Protein AF-A0A380H0Q3-F1 (afdb_monomer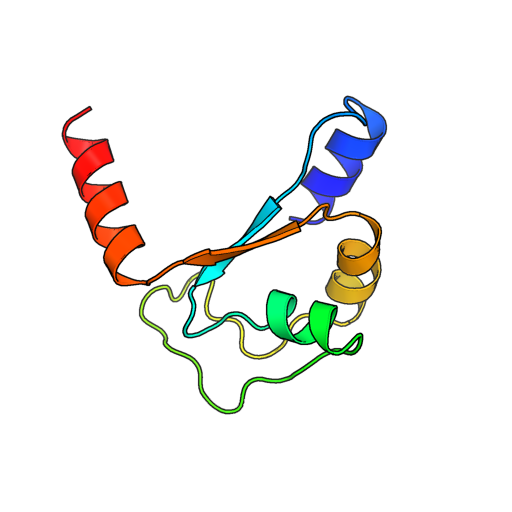)

Nearest PDB structures (foldseek):
  8y1j-assembly1_A-2  TM=9.567E-01  e=8.611E-08  Pseudomonas aeruginosa PAO1
  8y1j-assembly1_B-2  TM=9.557E-01  e=1.130E-07  Pseudomonas aeruginosa PAO1
  3iau-assembly2_B  TM=9.745E-01  e=1.391E-06  Solanum lycopersicum
  8zkv-assembly1_D  TM=9.616E-01  e=4.408E-06  Escherichia coli K-12
  2gn1-assembly1_A  TM=9.371E-01  e=1.305E-05  Salmonella enterica subsp. enterica serovar Typhimurium

Radius of gyration: 14.18 Å; Cα contacts (8 Å, |Δi|>4): 118; chains: 1; bounding box: 37×29×32 Å

Secondary structure (DSSP, 8-state):
-HHHHHHHHHH-TT---EEEEEGGGBHHHHHHHTTS--B-S----TTTTT-BSB--HHHHHHHHHH--EEEEE-HHHHHHHHHHHH--

Foldseek 3Di:
DLVVLVVCCVPPVVDAAEAEAAPQAPQLQVCLVVVHWAFAPGGDCLVVVRRDRTDDPVCSVRCSVRHRYYDYDHSVVVVVVVVVVVVD

pLDDT: mean 91.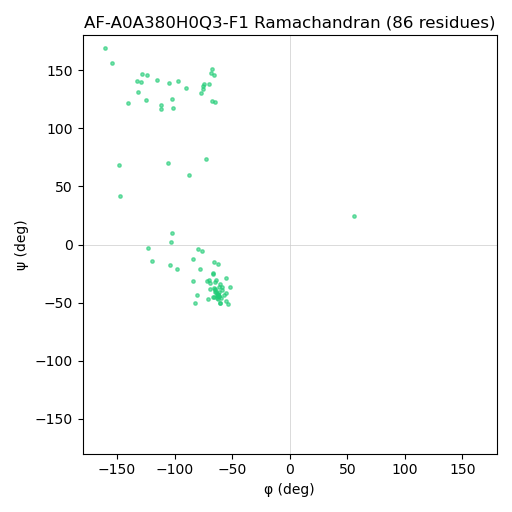1, std 5.78, range [59.81, 97.44]

Solvent-accessible surface area (backbone atoms only — not comparable to full-atom values): 5231 Å² total; per-residue (Å²): 112,70,68,58,50,54,49,37,58,71,79,40,64,84,64,82,41,69,47,77,33,42,62,50,21,37,20,58,57,53,11,54,76,68,74,42,88,36,71,50,94,69,63,45,62,88,56,59,96,64,42,41,42,54,59,52,72,70,59,49,68,52,42,70,78,65,46,74,45,70,45,73,38,59,68,69,55,55,56,53,51,55,54,53,62,75,75,107

Sequence (88 aa):
MLNLITYFKEFSPKTKIIGVEPTGASSMYQSVINKQVVTLDNIDKFVDGTSVARVGDITFNIAKDKVDDYIQVDEGAVCSTILDMYVL

Organism: NCBI:txid33028

Structure (mmCIF, N/CA/C/O backbone):
data_AF-A0A380H0Q3-F1
#
_entry.id   AF-A0A380H0Q3-F1
#
loop_
_atom_site.group_PDB
_atom_site.id
_atom_site.type_symbol
_atom_site.label_atom_id
_atom_site.label_alt_id
_atom_site.label_comp_id
_atom_site.label_asym_id
_atom_site.label_entity_id
_atom_site.label_seq_id
_atom_site.pdbx_PDB_ins_code
_atom_site.Cartn_x
_atom_site.Cartn_y
_atom_site.Cartn_z
_atom_site.occupancy
_atom_site.B_iso_or_equiv
_atom_site.auth_seq_id
_atom_site.auth_comp_id
_atom_site.auth_asym_id
_atom_site.auth_atom_id
_atom_site.pdbx_PDB_model_num
ATOM 1 N N . MET A 1 1 ? 4.843 0.088 9.625 1.00 77.12 1 MET A N 1
ATOM 2 C CA . MET A 1 1 ? 3.675 0.965 9.365 1.00 77.12 1 MET A CA 1
ATOM 3 C C . MET A 1 1 ? 2.681 1.022 10.533 1.00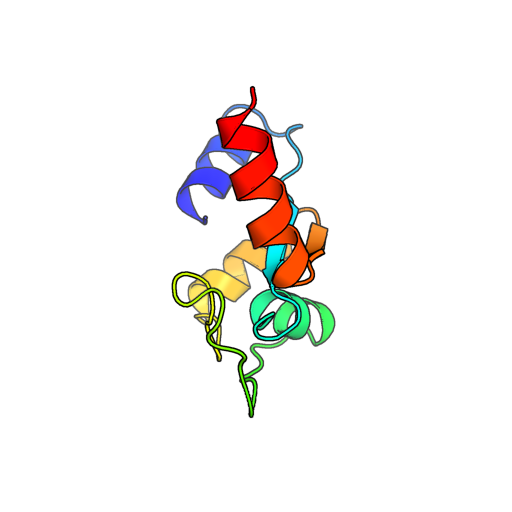 77.12 1 MET A C 1
ATOM 5 O O . MET A 1 1 ? 2.492 2.094 11.084 1.00 77.12 1 MET A O 1
ATOM 9 N N . LEU A 1 2 ? 2.074 -0.092 10.968 1.00 84.75 2 LEU A N 1
ATOM 10 C CA . LEU A 1 2 ? 0.992 -0.086 11.978 1.00 84.75 2 LEU A CA 1
ATOM 11 C C . LEU A 1 2 ? 1.327 0.569 13.331 1.00 84.75 2 LEU A C 1
ATOM 13 O O . LEU A 1 2 ? 0.522 1.330 13.867 1.00 84.75 2 LEU A O 1
ATOM 17 N N . ASN A 1 3 ? 2.509 0.292 13.885 1.00 87.50 3 ASN A N 1
ATOM 18 C CA . ASN A 1 3 ? 2.906 0.875 15.172 1.00 87.50 3 ASN A CA 1
ATOM 19 C C . ASN A 1 3 ? 3.078 2.398 15.076 1.00 87.50 3 ASN A C 1
ATOM 21 O O . ASN A 1 3 ? 2.658 3.114 15.978 1.00 87.50 3 ASN A O 1
ATOM 25 N N . LEU A 1 4 ? 3.607 2.897 13.951 1.00 90.44 4 LEU A N 1
ATOM 26 C CA . LEU A 1 4 ? 3.706 4.335 13.680 1.00 90.44 4 LEU A CA 1
ATOM 27 C C . LEU A 1 4 ? 2.320 4.970 13.598 1.00 90.44 4 LEU A C 1
ATOM 29 O O . LEU A 1 4 ? 2.093 6.006 14.209 1.00 90.44 4 LEU A O 1
ATOM 33 N N . ILE A 1 5 ? 1.380 4.318 12.908 1.00 90.25 5 ILE A N 1
ATOM 34 C CA . ILE A 1 5 ? -0.009 4.782 12.844 1.00 90.25 5 ILE A CA 1
ATOM 35 C C . ILE A 1 5 ? -0.596 4.939 14.242 1.00 90.25 5 ILE A C 1
ATOM 37 O O . ILE A 1 5 ? -1.173 5.974 14.560 1.00 90.25 5 ILE A O 1
ATOM 41 N N . THR A 1 6 ? -0.432 3.921 15.081 1.00 89.75 6 THR A N 1
ATOM 42 C CA . THR A 1 6 ? -0.974 3.939 16.442 1.00 89.75 6 THR A CA 1
ATOM 43 C C . THR A 1 6 ? -0.356 5.070 17.261 1.00 89.75 6 THR A C 1
ATOM 45 O O . THR A 1 6 ? -1.090 5.861 17.843 1.00 89.75 6 THR A O 1
ATOM 48 N N . TYR A 1 7 ? 0.969 5.213 17.208 1.00 94.31 7 TYR A N 1
ATOM 49 C CA . TYR A 1 7 ? 1.689 6.270 17.911 1.00 94.31 7 TYR A CA 1
ATOM 50 C C . TYR A 1 7 ? 1.261 7.674 17.464 1.00 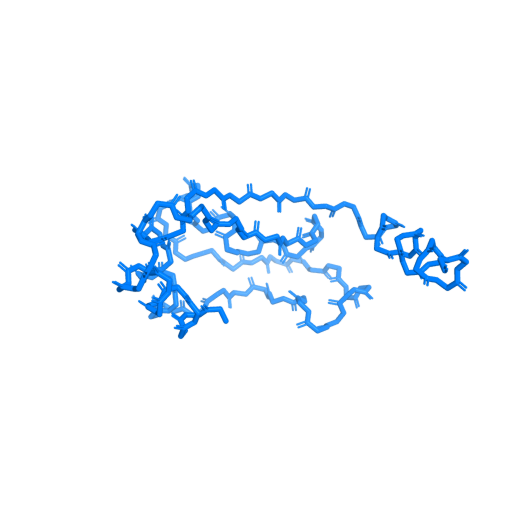94.31 7 TYR A C 1
ATOM 52 O O . TYR A 1 7 ? 0.907 8.511 18.288 1.00 94.31 7 TYR A O 1
ATOM 60 N N . PHE A 1 8 ? 1.235 7.949 16.157 1.00 94.38 8 PHE A N 1
ATOM 61 C CA . PHE A 1 8 ? 0.847 9.270 15.664 1.00 94.38 8 PHE A CA 1
ATOM 62 C C . PHE A 1 8 ? -0.613 9.589 15.970 1.00 94.38 8 PHE A C 1
ATOM 64 O O . PHE A 1 8 ? -0.906 10.716 16.351 1.00 94.38 8 PHE A O 1
ATOM 71 N N . LYS A 1 9 ? -1.532 8.623 15.876 1.00 90.00 9 LYS A N 1
ATOM 72 C CA . LYS A 1 9 ? -2.935 8.878 16.232 1.00 90.00 9 LYS A CA 1
ATOM 73 C C . LYS A 1 9 ? -3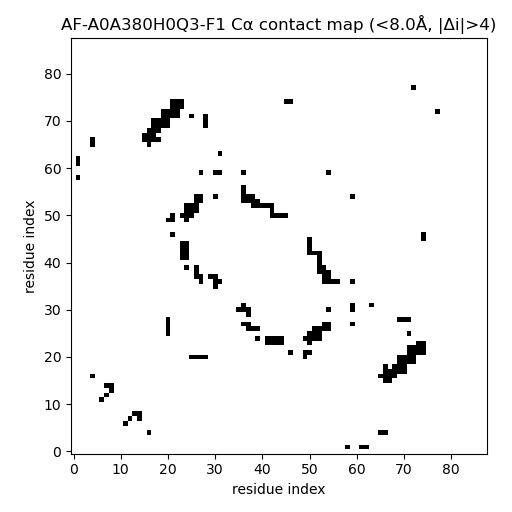.121 9.155 17.732 1.00 90.00 9 LYS A C 1
ATOM 75 O O . LYS A 1 9 ? -4.063 9.859 18.080 1.00 90.00 9 LYS A O 1
ATOM 80 N N . GLU A 1 10 ? -2.230 8.669 18.595 1.00 94.06 10 GLU A N 1
ATOM 81 C CA . GLU A 1 10 ? -2.246 8.956 20.036 1.00 94.06 10 GLU A CA 1
ATOM 82 C C . GLU A 1 10 ? -1.595 10.306 20.376 1.00 94.06 10 GLU A C 1
ATOM 84 O O . GLU A 1 10 ? -2.201 11.137 21.048 1.00 94.06 10 GLU A O 1
ATOM 89 N N . PHE A 1 11 ? -0.384 10.558 19.875 1.00 96.19 11 PHE A N 1
ATOM 90 C CA . PHE A 1 11 ? 0.431 11.703 20.302 1.00 96.19 11 PHE A CA 1
ATOM 91 C C . PHE A 1 11 ? 0.352 12.922 19.373 1.00 96.19 11 PHE A C 1
ATOM 93 O O . PHE A 1 11 ? 0.649 14.038 19.793 1.00 96.19 11 PHE A O 1
ATOM 100 N N . SER A 1 12 ? -0.052 12.747 18.114 1.00 96.25 12 SER A N 1
ATOM 101 C CA . SER A 1 12 ? -0.209 13.835 17.141 1.00 96.25 12 SER A CA 1
ATOM 102 C C . SER A 1 12 ? -1.344 13.528 16.151 1.00 96.25 12 SER A C 1
ATOM 104 O O . SER A 1 12 ? -1.105 13.307 14.960 1.00 96.25 12 SER A O 1
ATOM 106 N N . PRO A 1 13 ? -2.611 13.522 16.610 1.00 93.56 13 PRO A N 1
ATOM 107 C CA . PRO A 1 13 ? -3.756 13.036 15.831 1.00 93.56 13 PRO A CA 1
ATOM 108 C C . PRO A 1 13 ? -4.033 13.829 14.546 1.00 93.56 13 PRO A C 1
ATOM 110 O O . PRO A 1 13 ? -4.754 13.356 13.672 1.00 93.56 13 PRO A O 1
ATOM 113 N N . LYS A 1 14 ? -3.467 15.036 14.423 1.00 95.50 14 LYS A N 1
ATOM 114 C CA . LYS A 1 14 ? -3.573 15.886 13.228 1.00 95.50 14 LYS A CA 1
ATOM 115 C C . LYS A 1 14 ? -2.547 15.538 12.143 1.00 95.50 14 LYS A C 1
ATOM 117 O O . LYS A 1 14 ? -2.668 16.044 11.030 1.00 95.50 14 LYS A O 1
ATOM 122 N N . THR A 1 15 ? -1.538 14.721 12.451 1.00 95.44 15 THR A N 1
ATOM 123 C 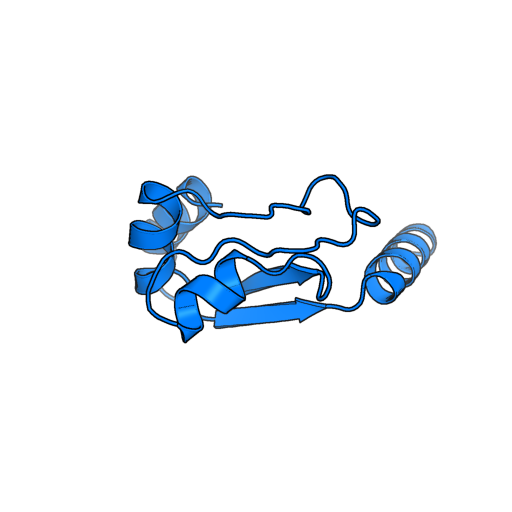CA . THR A 1 15 ? -0.556 14.270 11.463 1.00 95.44 15 THR A CA 1
ATOM 124 C C . THR A 1 15 ? -1.240 13.354 10.457 1.00 95.44 15 THR A C 1
ATOM 126 O O . THR A 1 15 ? -1.828 12.338 10.832 1.00 95.44 15 THR A O 1
ATOM 129 N N . LYS A 1 16 ? -1.142 13.716 9.175 1.00 94.94 16 LYS A N 1
ATOM 130 C CA . LYS A 1 16 ? -1.601 12.869 8.076 1.00 94.94 16 LYS A CA 1
ATOM 131 C C . LYS A 1 16 ? -0.614 11.735 7.846 1.00 94.94 16 LYS A C 1
ATOM 133 O O . LYS A 1 16 ? 0.594 11.961 7.812 1.00 94.94 16 LYS A O 1
ATOM 138 N N . ILE A 1 17 ? -1.140 10.538 7.651 1.00 94.88 17 ILE A N 1
ATOM 139 C CA . ILE A 1 17 ? -0.379 9.343 7.323 1.00 94.88 17 ILE A CA 1
ATOM 140 C C . ILE A 1 17 ? -0.727 8.953 5.897 1.00 94.88 17 ILE A C 1
ATOM 142 O O . ILE A 1 17 ? -1.871 8.612 5.614 1.00 94.88 17 ILE A O 1
ATOM 146 N N . ILE A 1 18 ? 0.274 8.991 5.023 1.00 95.31 18 ILE A N 1
ATOM 147 C CA . ILE A 1 18 ? 0.133 8.643 3.613 1.00 95.31 18 ILE A CA 1
ATOM 148 C C . ILE A 1 18 ? 0.909 7.349 3.369 1.00 95.31 18 ILE A C 1
ATOM 150 O O . ILE A 1 18 ? 2.112 7.288 3.632 1.00 95.31 18 ILE A O 1
ATOM 154 N N . GLY A 1 19 ? 0.218 6.303 2.921 1.00 93.44 19 GLY A N 1
ATOM 155 C CA . GLY A 1 19 ? 0.855 5.080 2.445 1.00 93.44 19 GLY A CA 1
ATOM 156 C C . GLY A 1 19 ? 1.464 5.309 1.065 1.00 93.44 19 GLY A C 1
ATOM 157 O O . GLY A 1 19 ? 0.849 5.948 0.219 1.00 93.44 19 GLY A O 1
ATOM 158 N N . VAL A 1 20 ? 2.667 4.795 0.830 1.00 93.12 20 VAL A N 1
ATOM 159 C CA . VAL A 1 20 ? 3.342 4.899 -0.468 1.00 93.12 20 VAL A CA 1
ATOM 160 C C . VAL A 1 20 ? 3.696 3.496 -0.922 1.00 93.12 20 VAL A C 1
ATOM 162 O O . VAL A 1 20 ? 4.363 2.771 -0.184 1.00 93.12 20 VAL A O 1
ATOM 165 N N . GLU A 1 21 ? 3.242 3.113 -2.110 1.00 93.06 21 GLU A N 1
ATOM 166 C CA . GLU A 1 21 ? 3.576 1.827 -2.720 1.00 93.06 21 GLU A CA 1
ATOM 167 C C . GLU A 1 21 ? 4.090 2.025 -4.153 1.00 93.06 21 GLU A C 1
ATOM 169 O O . GLU A 1 21 ? 3.649 2.947 -4.842 1.00 93.06 21 GLU A O 1
ATOM 174 N N . PRO A 1 22 ? 5.019 1.181 -4.626 1.00 92.81 22 PRO A N 1
ATOM 175 C CA . PRO A 1 22 ? 5.414 1.178 -6.028 1.00 92.81 22 PRO A CA 1
ATOM 176 C C . PRO A 1 22 ? 4.238 0.740 -6.911 1.00 92.81 22 PRO A C 1
ATOM 178 O O . PRO A 1 22 ? 3.422 -0.100 -6.517 1.00 92.81 22 PRO A O 1
ATOM 181 N N . THR A 1 23 ? 4.141 1.309 -8.108 1.00 92.56 23 THR A N 1
ATOM 182 C CA . THR A 1 23 ? 3.005 1.092 -9.018 1.00 92.56 23 THR A CA 1
ATOM 183 C C . THR A 1 23 ? 2.879 -0.378 -9.423 1.00 92.56 23 THR A C 1
ATOM 185 O O . THR A 1 23 ? 1.768 -0.907 -9.484 1.00 92.56 23 THR A O 1
ATOM 188 N N . GLY A 1 24 ? 4.003 -1.069 -9.613 1.00 91.06 24 GLY A N 1
ATOM 189 C CA . GLY A 1 24 ? 4.079 -2.489 -9.934 1.00 91.06 24 GLY A CA 1
ATOM 190 C C . GLY A 1 24 ? 3.821 -3.441 -8.762 1.00 91.06 24 GLY A C 1
ATOM 191 O O . GLY A 1 24 ? 3.748 -4.645 -8.993 1.00 91.06 24 GLY A O 1
ATOM 192 N N . ALA A 1 25 ? 3.662 -2.966 -7.519 1.00 93.50 25 ALA A N 1
ATOM 193 C CA . ALA A 1 25 ? 3.379 -3.832 -6.364 1.00 93.50 25 ALA A CA 1
ATOM 194 C C . ALA A 1 25 ? 2.494 -3.175 -5.282 1.00 93.50 25 ALA A C 1
ATOM 196 O O . ALA A 1 25 ? 2.715 -3.340 -4.083 1.00 93.50 25 ALA A O 1
ATOM 197 N N . SER A 1 26 ? 1.455 -2.449 -5.697 1.00 94.56 26 SER A N 1
ATOM 198 C CA . SER A 1 26 ? 0.586 -1.664 -4.809 1.00 94.56 26 SER A CA 1
ATOM 199 C C . SER A 1 26 ? -0.596 -2.453 -4.212 1.00 94.56 26 SER A C 1
ATOM 201 O O . SER A 1 26 ? -1.767 -2.150 -4.479 1.00 94.56 26 SER A O 1
ATOM 203 N N . SER A 1 27 ? -0.329 -3.525 -3.462 1.00 95.50 27 SER A N 1
ATOM 204 C CA . SER A 1 27 ? -1.399 -4.410 -2.968 1.00 95.50 27 SER A CA 1
ATOM 205 C C . SER A 1 27 ? -2.285 -3.769 -1.892 1.00 95.50 27 SER A C 1
ATOM 207 O O . SER A 1 27 ? -3.482 -4.076 -1.846 1.00 95.50 27 SER A O 1
ATOM 209 N N . MET A 1 28 ? -1.770 -2.858 -1.055 1.00 95.44 28 MET A N 1
ATOM 210 C CA . MET A 1 28 ? -2.590 -2.152 -0.063 1.00 95.44 28 MET A CA 1
ATOM 211 C C . MET A 1 28 ? -3.530 -1.158 -0.735 1.00 95.44 28 MET A C 1
ATOM 213 O O . MET A 1 28 ? -4.724 -1.169 -0.437 1.00 95.44 28 MET A O 1
ATOM 217 N N . TYR A 1 29 ? -3.017 -0.348 -1.663 1.00 95.62 29 TYR A N 1
ATOM 218 C CA . TYR A 1 29 ? -3.807 0.605 -2.442 1.00 95.62 29 TYR A CA 1
ATOM 219 C C . TYR A 1 29 ? -4.989 -0.094 -3.123 1.00 95.62 29 TYR A C 1
ATOM 221 O O . TYR A 1 29 ? -6.147 0.288 -2.932 1.00 95.62 29 TYR A O 1
ATOM 229 N N . GLN A 1 30 ? -4.709 -1.193 -3.835 1.00 95.88 30 GLN A N 1
ATOM 230 C CA . GLN A 1 30 ? -5.744 -1.983 -4.500 1.00 95.88 30 GLN A CA 1
ATOM 231 C C . GLN A 1 30 ? -6.741 -2.566 -3.496 1.00 95.88 30 GLN A C 1
ATOM 233 O O . GLN A 1 30 ? -7.948 -2.527 -3.733 1.00 95.88 30 GLN A O 1
ATOM 238 N N . SER A 1 31 ? -6.271 -3.058 -2.348 1.00 96.81 31 SER A N 1
ATOM 239 C CA . SER A 1 31 ? -7.157 -3.614 -1.322 1.00 96.81 31 SER A CA 1
ATOM 240 C C . SER A 1 31 ? -8.101 -2.564 -0.723 1.00 96.81 31 SER A C 1
ATOM 242 O O . SER A 1 31 ? -9.285 -2.826 -0.508 1.00 96.81 31 SER A O 1
ATOM 244 N N . VAL A 1 32 ? -7.601 -1.352 -0.471 1.00 94.81 32 VAL A N 1
ATOM 245 C CA . VAL A 1 32 ? -8.383 -0.244 0.101 1.00 94.81 32 VAL A CA 1
ATOM 246 C C . VAL A 1 32 ? -9.460 0.228 -0.871 1.00 94.81 32 VAL A C 1
ATOM 248 O O . VAL A 1 32 ? -10.621 0.344 -0.473 1.00 94.81 32 VAL A O 1
ATOM 251 N N . ILE A 1 33 ? -9.122 0.406 -2.150 1.00 94.00 33 ILE A N 1
ATOM 252 C CA . ILE A 1 33 ? -10.092 0.801 -3.184 1.00 94.00 33 ILE A CA 1
ATOM 253 C C . ILE A 1 33 ? -11.178 -0.258 -3.365 1.00 94.00 33 ILE A C 1
ATOM 255 O O . ILE A 1 33 ? -12.362 0.072 -3.437 1.00 94.00 33 ILE A O 1
ATOM 259 N N . ASN A 1 34 ? -10.791 -1.534 -3.382 1.00 95.19 34 ASN A N 1
ATOM 260 C CA . ASN A 1 34 ? -11.728 -2.644 -3.533 1.00 95.19 34 ASN A CA 1
ATOM 261 C C . ASN A 1 34 ? -12.465 -3.000 -2.229 1.00 95.19 34 ASN A C 1
ATOM 263 O O . ASN A 1 34 ? -13.342 -3.863 -2.243 1.00 95.19 34 ASN A O 1
ATOM 267 N N . LYS A 1 35 ? -12.139 -2.342 -1.106 1.00 95.00 35 LYS A N 1
ATOM 268 C CA . LYS A 1 35 ? -12.696 -2.594 0.236 1.00 95.00 35 LYS A CA 1
ATOM 269 C C . LYS A 1 35 ? -12.546 -4.044 0.715 1.00 95.00 35 LYS A C 1
ATOM 271 O O . LYS A 1 35 ? -13.296 -4.493 1.581 1.00 95.00 35 LYS A O 1
ATOM 276 N N . GLN A 1 36 ? -11.567 -4.767 0.185 1.00 96.25 36 GLN A N 1
ATOM 277 C CA . GLN A 1 36 ? -11.262 -6.153 0.529 1.00 96.25 36 GLN A CA 1
ATOM 278 C C . GLN A 1 36 ? -9.795 -6.440 0.237 1.00 96.25 36 GLN A C 1
ATOM 280 O O . GLN A 1 36 ? -9.203 -5.787 -0.614 1.00 96.25 36 GLN A O 1
ATOM 285 N N . VAL A 1 37 ? -9.211 -7.438 0.899 1.00 97.44 37 VAL A N 1
ATOM 286 C CA . VAL A 1 37 ? -7.830 -7.834 0.602 1.00 97.44 37 VAL A CA 1
ATOM 287 C C . VAL A 1 37 ? -7.744 -8.393 -0.816 1.00 97.44 37 VAL A C 1
ATOM 289 O O . VAL A 1 37 ? -8.414 -9.370 -1.148 1.00 97.44 37 VAL A O 1
ATOM 292 N N . VAL A 1 38 ? -6.890 -7.776 -1.626 1.00 96.00 38 VAL A N 1
ATOM 293 C CA . VAL A 1 38 ? -6.585 -8.172 -3.001 1.00 96.00 38 VAL A CA 1
ATOM 294 C C . VAL A 1 38 ? -5.211 -8.838 -3.034 1.00 96.00 38 VAL A C 1
ATOM 296 O O . VAL A 1 38 ? -4.268 -8.388 -2.379 1.00 96.00 38 VAL A O 1
ATOM 299 N N . THR A 1 39 ? -5.107 -9.910 -3.814 1.00 96.81 39 THR A N 1
ATOM 300 C CA . THR A 1 39 ? -3.830 -10.511 -4.204 1.00 96.81 39 THR A CA 1
ATOM 301 C C . THR A 1 39 ? -3.532 -10.083 -5.633 1.00 96.81 39 THR A C 1
ATOM 303 O O . THR A 1 39 ? -4.367 -10.280 -6.511 1.00 96.81 39 THR A O 1
ATOM 306 N N . LEU A 1 40 ? -2.367 -9.489 -5.863 1.00 94.62 40 LEU A N 1
ATOM 307 C CA . LEU A 1 40 ? -1.887 -9.140 -7.196 1.00 94.62 40 LEU A CA 1
ATOM 308 C C . LEU A 1 40 ? -1.370 -10.398 -7.903 1.00 94.62 40 LEU A C 1
ATOM 310 O O . LEU A 1 40 ? -0.552 -11.126 -7.339 1.00 94.62 40 LEU A O 1
ATOM 314 N N . ASP A 1 41 ? -1.814 -10.627 -9.139 1.00 92.19 41 ASP A N 1
ATOM 315 C CA . ASP A 1 41 ? -1.372 -11.776 -9.945 1.00 92.19 41 ASP A CA 1
ATOM 316 C C . ASP A 1 41 ? 0.091 -11.645 -10.387 1.00 92.19 41 ASP A C 1
ATOM 318 O O . ASP A 1 41 ? 0.813 -12.634 -10.492 1.00 92.19 41 ASP A O 1
ATOM 322 N N . ASN A 1 42 ? 0.531 -10.410 -10.630 1.00 90.19 42 ASN A N 1
ATOM 323 C CA . ASN A 1 42 ? 1.894 -10.075 -11.015 1.00 90.19 42 ASN A CA 1
ATOM 324 C C . ASN A 1 42 ? 2.384 -8.909 -10.159 1.00 90.19 42 ASN A C 1
ATOM 326 O O . ASN A 1 42 ? 1.624 -7.978 -9.893 1.00 90.19 42 ASN A O 1
ATOM 330 N N . ILE A 1 43 ? 3.652 -8.969 -9.754 1.00 91.25 43 ILE A N 1
ATOM 331 C CA . ILE A 1 43 ? 4.331 -7.881 -9.051 1.00 91.25 43 ILE A CA 1
ATOM 332 C C . ILE A 1 43 ? 5.661 -7.570 -9.726 1.00 91.25 43 ILE A C 1
ATOM 334 O O . ILE A 1 43 ? 6.396 -8.490 -10.101 1.00 91.25 43 ILE A O 1
ATOM 338 N N . ASP A 1 44 ? 5.986 -6.287 -9.831 1.00 86.88 44 ASP A N 1
ATOM 339 C CA . ASP A 1 44 ? 7.352 -5.856 -10.097 1.00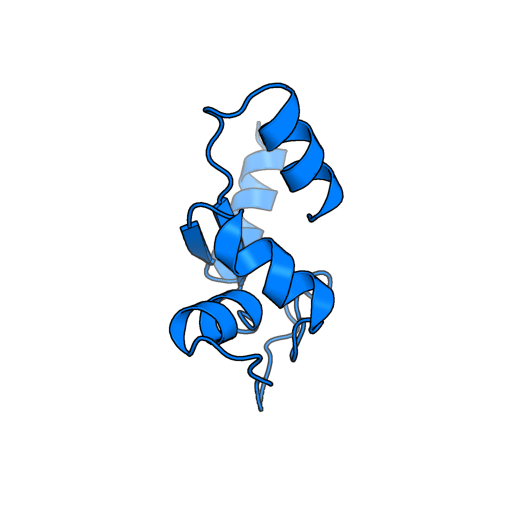 86.88 44 ASP A CA 1
ATOM 340 C C . ASP A 1 44 ? 8.185 -6.014 -8.815 1.00 86.88 44 ASP A C 1
ATOM 342 O O . ASP A 1 44 ? 7.748 -5.671 -7.712 1.00 86.88 44 ASP A O 1
ATOM 346 N N . LYS A 1 45 ? 9.379 -6.589 -8.952 1.00 84.25 45 LYS A N 1
ATOM 347 C CA . LYS A 1 45 ? 10.320 -6.858 -7.856 1.00 84.25 45 LYS A CA 1
ATOM 348 C C . LYS A 1 45 ? 11.467 -5.854 -7.801 1.00 84.25 45 LYS A C 1
ATOM 350 O O . LYS A 1 45 ? 12.419 -6.080 -7.062 1.00 84.25 45 LYS A O 1
ATOM 355 N N . PHE A 1 46 ? 11.396 -4.776 -8.580 1.00 84.12 46 PHE A N 1
ATOM 356 C CA . PHE A 1 46 ? 12.416 -3.735 -8.605 1.00 84.12 46 PHE A CA 1
ATOM 357 C C . PHE A 1 46 ? 12.683 -3.133 -7.217 1.00 84.12 46 PHE A C 1
ATOM 359 O O . PHE A 1 46 ? 13.837 -2.956 -6.838 1.00 84.12 46 PHE A O 1
ATOM 366 N N . VAL A 1 47 ? 11.624 -2.884 -6.436 1.00 80.69 47 VAL A N 1
ATOM 367 C CA . VAL A 1 47 ? 11.708 -2.446 -5.032 1.00 80.69 47 VAL A CA 1
ATOM 368 C C . VAL A 1 47 ? 11.337 -3.611 -4.111 1.00 80.69 47 VAL A C 1
ATOM 370 O O . VAL A 1 47 ? 10.282 -3.631 -3.479 1.00 80.69 47 VAL A O 1
ATOM 373 N N . ASP A 1 48 ? 12.210 -4.614 -4.054 1.00 77.69 48 ASP A N 1
ATOM 374 C CA . ASP A 1 48 ? 11.959 -5.904 -3.396 1.00 77.69 48 ASP A CA 1
ATOM 375 C C . ASP A 1 48 ? 11.452 -5.805 -1.943 1.00 77.69 48 ASP A C 1
ATOM 377 O O . ASP A 1 48 ? 10.570 -6.565 -1.540 1.00 77.69 48 ASP A O 1
ATOM 381 N N . GLY A 1 49 ? 11.946 -4.834 -1.173 1.00 76.88 49 GLY A N 1
ATOM 382 C CA . GLY A 1 49 ? 11.555 -4.593 0.215 1.00 76.88 49 GLY A CA 1
ATOM 383 C C . GLY A 1 49 ? 10.101 -4.147 0.403 1.00 76.88 49 GLY A C 1
ATOM 384 O O . GLY A 1 49 ? 9.592 -4.204 1.524 1.00 76.88 49 GLY A O 1
ATOM 385 N N . THR A 1 50 ? 9.422 -3.717 -0.664 1.00 78.00 50 THR A N 1
ATOM 386 C CA . THR A 1 50 ? 8.010 -3.296 -0.648 1.00 78.00 50 THR A CA 1
ATOM 387 C C . THR A 1 50 ? 7.131 -4.072 -1.630 1.00 78.00 50 THR A C 1
ATOM 389 O O . THR A 1 50 ? 5.912 -3.903 -1.605 1.00 78.00 50 THR A O 1
ATOM 392 N N . SER A 1 51 ? 7.704 -4.978 -2.430 1.00 83.62 51 SER A N 1
ATOM 393 C CA . SER A 1 51 ? 6.988 -5.807 -3.404 1.00 83.62 51 SER A CA 1
ATOM 394 C C . SER A 1 51 ? 6.155 -6.917 -2.749 1.00 83.62 51 SER A C 1
ATOM 396 O O . SER A 1 51 ? 6.491 -8.103 -2.790 1.00 83.62 51 SER A O 1
ATOM 398 N N . VAL A 1 52 ? 5.033 -6.539 -2.136 1.00 87.88 52 VAL A N 1
ATOM 399 C CA . VAL A 1 52 ? 4.101 -7.453 -1.467 1.00 87.88 52 VAL A CA 1
ATOM 400 C C . VAL A 1 52 ? 2.895 -7.706 -2.370 1.00 87.88 52 VAL A C 1
ATOM 402 O O . VAL A 1 52 ? 2.132 -6.791 -2.660 1.00 87.88 52 VAL A O 1
ATOM 405 N N . ALA A 1 53 ? 2.681 -8.960 -2.781 1.00 92.69 53 ALA A N 1
ATOM 406 C CA . ALA A 1 53 ? 1.548 -9.329 -3.641 1.00 92.69 53 ALA A CA 1
ATOM 407 C C . ALA A 1 53 ? 0.191 -9.298 -2.920 1.00 92.69 53 ALA A C 1
ATOM 409 O O . ALA A 1 53 ? -0.828 -9.017 -3.542 1.00 92.69 53 ALA A O 1
ATOM 410 N N . ARG A 1 54 ? 0.159 -9.593 -1.617 1.00 95.31 54 ARG A N 1
ATOM 411 C CA . ARG A 1 54 ? -1.064 -9.608 -0.805 1.00 95.31 54 ARG A CA 1
ATOM 412 C C . ARG A 1 54 ? -0.778 -9.029 0.570 1.00 95.31 54 ARG A C 1
ATOM 414 O O . ARG A 1 54 ? 0.049 -9.566 1.306 1.00 95.31 54 ARG A O 1
ATOM 421 N N . VAL A 1 55 ? -1.499 -7.980 0.945 1.00 95.06 55 VAL A N 1
ATOM 422 C CA . VAL A 1 55 ? -1.427 -7.433 2.305 1.00 95.06 55 VAL A CA 1
ATOM 423 C C . VAL A 1 55 ? -2.011 -8.402 3.332 1.00 95.06 55 VAL A C 1
ATOM 425 O O . VAL A 1 55 ? -2.915 -9.185 3.042 1.00 95.06 55 VAL A O 1
ATOM 428 N N . GLY A 1 56 ? -1.515 -8.345 4.567 1.00 95.00 56 GLY A N 1
ATOM 429 C CA . GLY A 1 56 ? -2.094 -9.120 5.662 1.00 95.00 56 GLY A CA 1
ATOM 430 C C . GLY A 1 56 ? -3.495 -8.625 6.038 1.00 95.00 56 GLY A C 1
ATOM 431 O O . GLY A 1 56 ? -3.772 -7.423 6.010 1.00 95.00 56 GLY A O 1
ATOM 432 N N . ASP A 1 57 ? -4.366 -9.535 6.470 1.00 95.06 57 ASP A N 1
ATOM 433 C CA . ASP A 1 5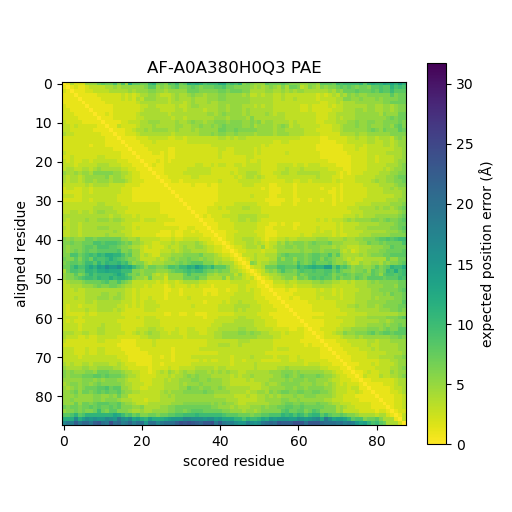7 ? -5.761 -9.212 6.799 1.00 95.06 57 ASP A CA 1
ATOM 434 C C . ASP A 1 57 ? -5.872 -8.259 8.002 1.00 95.06 57 ASP A C 1
ATOM 436 O O . ASP A 1 57 ? -6.633 -7.291 7.988 1.00 95.06 57 ASP A O 1
ATOM 440 N N . ILE A 1 58 ? -5.048 -8.477 9.032 1.00 92.94 58 ILE A N 1
ATOM 441 C CA . ILE A 1 58 ? -4.982 -7.603 10.215 1.00 92.94 58 ILE A CA 1
ATOM 442 C C . ILE A 1 58 ? -4.461 -6.216 9.825 1.00 92.94 58 ILE A C 1
ATOM 444 O O . ILE A 1 58 ? -5.024 -5.199 10.230 1.00 92.94 58 ILE A O 1
ATOM 448 N N . THR A 1 59 ? -3.398 -6.166 9.017 1.00 92.38 59 THR A N 1
ATOM 449 C CA . THR A 1 59 ? -2.814 -4.905 8.546 1.00 92.38 59 THR A CA 1
ATOM 450 C C . THR A 1 59 ? -3.801 -4.105 7.714 1.00 92.38 59 THR A C 1
ATOM 452 O O . THR A 1 59 ? -3.936 -2.909 7.952 1.00 92.38 59 THR A O 1
ATOM 455 N N . PHE A 1 60 ? -4.527 -4.757 6.804 1.00 95.12 60 PHE A N 1
ATOM 456 C CA . PHE A 1 60 ? -5.572 -4.131 6.004 1.00 95.12 60 PHE A CA 1
ATOM 457 C C . PHE A 1 60 ? -6.683 -3.557 6.885 1.00 95.12 60 PHE A C 1
ATOM 459 O O . PHE A 1 60 ? -7.008 -2.379 6.765 1.00 95.12 60 PHE A O 1
ATOM 466 N N . ASN A 1 61 ? -7.207 -4.354 7.823 1.00 93.12 61 ASN A N 1
ATOM 467 C CA . ASN A 1 61 ? -8.306 -3.933 8.692 1.00 93.12 61 ASN A CA 1
ATOM 468 C C . ASN A 1 61 ? -7.972 -2.716 9.553 1.00 93.12 61 ASN A C 1
ATOM 470 O O . ASN A 1 61 ? -8.854 -1.912 9.823 1.00 93.12 61 ASN A O 1
ATOM 474 N N . ILE A 1 62 ? -6.720 -2.571 9.986 1.00 90.94 62 ILE A N 1
ATOM 475 C CA . ILE A 1 62 ? -6.299 -1.390 10.743 1.00 90.94 62 ILE A CA 1
ATOM 476 C C . ILE A 1 62 ? -6.014 -0.217 9.800 1.00 90.94 62 ILE A C 1
ATOM 478 O O . ILE A 1 62 ? -6.379 0.918 10.100 1.00 90.94 62 ILE A O 1
ATOM 482 N N . ALA A 1 63 ? -5.323 -0.470 8.688 1.00 91.75 63 ALA A N 1
ATOM 483 C CA . ALA A 1 63 ? -4.843 0.581 7.803 1.00 91.75 63 ALA A CA 1
ATOM 484 C C . ALA A 1 63 ? -5.986 1.285 7.061 1.00 91.75 63 ALA A C 1
ATOM 486 O O . ALA A 1 63 ? -5.960 2.510 6.983 1.00 91.75 63 ALA A O 1
ATOM 487 N N . LYS A 1 64 ? -7.023 0.548 6.636 1.00 90.75 64 LYS A N 1
ATOM 488 C CA . LYS A 1 64 ? -8.192 1.111 5.939 1.00 90.75 64 LYS A CA 1
ATOM 489 C C . LYS A 1 64 ? -8.894 2.245 6.707 1.00 90.75 64 LYS A C 1
ATOM 491 O O . LYS A 1 64 ? -9.491 3.107 6.079 1.00 90.75 64 LYS A O 1
ATOM 496 N N . ASP A 1 65 ? -8.822 2.232 8.042 1.00 90.00 65 ASP A N 1
ATOM 497 C CA . ASP A 1 65 ? -9.524 3.189 8.909 1.00 90.00 65 ASP A CA 1
ATOM 498 C C . ASP A 1 65 ? -8.585 4.267 9.479 1.00 90.00 65 ASP A C 1
ATOM 500 O O . ASP A 1 65 ? -9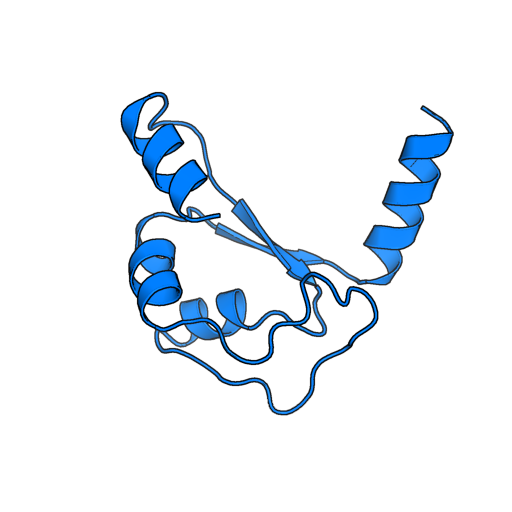.044 5.281 10.004 1.00 90.00 65 ASP A O 1
ATOM 504 N N . LYS A 1 66 ? -7.265 4.037 9.448 1.00 91.12 66 LYS A N 1
ATOM 505 C CA . LYS A 1 66 ? -6.281 4.881 10.147 1.00 91.12 66 LYS A CA 1
ATOM 506 C C . LYS A 1 66 ? -5.240 5.543 9.243 1.00 91.12 66 LYS A C 1
ATOM 508 O O . LYS A 1 66 ? -4.535 6.431 9.725 1.00 91.12 66 LYS A O 1
ATOM 513 N N . VAL A 1 67 ? -5.106 5.105 7.993 1.00 94.50 67 VAL A N 1
ATOM 514 C CA . VAL A 1 67 ? -4.284 5.764 6.969 1.00 94.50 67 VAL A CA 1
ATOM 515 C C . VAL A 1 67 ? -5.155 6.779 6.237 1.00 94.50 67 VAL A C 1
ATOM 517 O O . VAL A 1 67 ? -6.298 6.484 5.907 1.00 94.50 67 VAL A O 1
ATOM 520 N N . ASP A 1 68 ? -4.630 7.985 6.035 1.00 94.94 68 ASP A N 1
ATOM 521 C CA . ASP A 1 68 ? -5.398 9.109 5.499 1.00 94.94 68 ASP A CA 1
ATOM 522 C C . ASP A 1 68 ? -5.455 9.094 3.963 1.00 94.94 68 ASP A C 1
ATOM 524 O O . ASP A 1 68 ? -6.448 9.538 3.395 1.00 94.94 68 ASP A O 1
ATOM 528 N N . ASP A 1 69 ? -4.412 8.588 3.295 1.00 95.00 69 ASP A N 1
ATOM 529 C CA . ASP A 1 69 ? -4.388 8.415 1.838 1.00 95.00 69 ASP A CA 1
ATOM 530 C C . ASP A 1 69 ? -3.310 7.411 1.400 1.00 95.00 69 ASP A C 1
ATOM 532 O O . ASP A 1 69 ? -2.427 7.044 2.181 1.00 95.00 69 ASP A O 1
ATOM 536 N N . TYR A 1 70 ? -3.353 7.007 0.134 1.00 94.88 70 TYR A N 1
ATOM 537 C CA . TYR A 1 70 ? -2.354 6.162 -0.501 1.00 94.88 70 TYR A CA 1
ATOM 538 C C . TYR A 1 70 ? -1.933 6.738 -1.849 1.00 94.88 70 TYR A C 1
ATOM 540 O O . TYR A 1 70 ? -2.773 7.036 -2.696 1.00 94.88 70 TYR A O 1
ATOM 548 N N . ILE A 1 71 ? -0.626 6.823 -2.074 1.00 95.00 71 ILE A N 1
ATOM 549 C CA . ILE A 1 71 ? -0.054 7.223 -3.357 1.00 95.00 71 ILE A CA 1
ATOM 550 C C . ILE A 1 71 ? 0.739 6.071 -3.968 1.00 95.00 71 ILE A C 1
ATOM 552 O O . ILE A 1 71 ? 1.434 5.327 -3.272 1.00 95.00 71 ILE A O 1
ATOM 556 N N . GLN A 1 72 ? 0.632 5.945 -5.285 1.00 93.69 72 GLN A N 1
ATOM 557 C CA . GLN A 1 72 ? 1.479 5.061 -6.070 1.00 93.69 72 GLN A CA 1
ATOM 558 C C . GLN A 1 72 ? 2.632 5.873 -6.655 1.00 93.69 72 GLN A C 1
ATOM 560 O O . GLN A 1 72 ? 2.438 7.018 -7.072 1.00 93.69 72 GLN A O 1
ATOM 565 N N . VAL A 1 73 ? 3.826 5.293 -6.671 1.00 93.38 73 VAL A N 1
ATOM 566 C CA . VAL A 1 73 ? 5.019 5.912 -7.258 1.00 93.38 73 VAL A CA 1
ATOM 567 C C . VAL A 1 73 ? 5.619 5.002 -8.315 1.00 93.38 73 VAL A C 1
ATOM 569 O O . VAL A 1 73 ? 5.544 3.779 -8.209 1.00 93.38 73 VAL A O 1
ATOM 572 N N . ASP A 1 74 ? 6.188 5.600 -9.354 1.00 92.25 74 ASP A N 1
ATOM 573 C CA . ASP A 1 74 ? 6.953 4.860 -10.351 1.00 92.25 74 ASP A CA 1
ATOM 574 C C . ASP A 1 74 ? 8.273 4.378 -9.736 1.00 92.25 74 ASP A C 1
ATOM 576 O O . ASP A 1 74 ? 8.942 5.101 -8.994 1.00 92.25 74 ASP A O 1
ATOM 580 N N . GLU A 1 75 ? 8.653 3.149 -10.040 1.00 88.44 75 GLU A N 1
ATOM 581 C CA . GLU A 1 75 ? 9.877 2.516 -9.572 1.00 88.44 75 GLU A CA 1
ATOM 582 C C . GLU A 1 75 ? 11.130 3.308 -9.983 1.00 88.44 75 GLU A C 1
ATOM 584 O O . GLU A 1 75 ? 12.070 3.445 -9.196 1.00 88.44 75 GLU A O 1
ATOM 589 N N . GLY A 1 76 ? 11.127 3.911 -11.175 1.00 87.25 76 GLY A N 1
ATOM 590 C CA . GLY A 1 76 ? 12.196 4.783 -11.652 1.00 87.25 76 GLY A CA 1
ATOM 591 C C . GLY A 1 76 ? 12.352 6.054 -10.816 1.00 87.25 76 GLY A C 1
ATOM 592 O O . GLY A 1 76 ? 13.477 6.532 -10.642 1.00 87.25 76 GLY A O 1
ATOM 593 N N . ALA A 1 77 ? 11.263 6.558 -10.222 1.00 88.50 77 ALA A N 1
ATOM 594 C CA . ALA A 1 77 ? 11.317 7.711 -9.322 1.00 88.50 77 ALA A CA 1
ATOM 595 C C . ALA A 1 77 ? 12.124 7.402 -8.049 1.00 88.50 77 ALA A C 1
ATOM 597 O O . ALA A 1 77 ? 12.821 8.276 -7.533 1.00 88.50 77 ALA A O 1
ATOM 598 N N . VAL A 1 78 ? 12.100 6.148 -7.579 1.00 87.38 78 VAL A N 1
ATOM 599 C CA . VAL A 1 78 ? 12.896 5.710 -6.422 1.00 87.38 78 VAL A CA 1
ATOM 600 C C . VAL A 1 78 ? 14.389 5.871 -6.710 1.00 87.38 78 VAL A C 1
ATOM 602 O O . VAL A 1 78 ? 15.120 6.413 -5.882 1.00 87.38 78 VAL A O 1
ATOM 605 N N . CYS A 1 79 ? 14.847 5.470 -7.900 1.00 86.88 79 CYS A N 1
ATOM 606 C CA . CYS A 1 79 ? 16.248 5.618 -8.293 1.00 86.88 79 CYS A CA 1
ATOM 607 C C . CYS A 1 79 ? 16.687 7.077 -8.377 1.00 86.88 79 CYS A C 1
ATOM 609 O O . CYS A 1 79 ? 17.747 7.414 -7.849 1.00 86.88 79 CYS A O 1
ATOM 611 N N . SER A 1 80 ? 15.887 7.942 -9.008 1.00 89.06 80 SER A N 1
ATOM 612 C CA . SER A 1 80 ? 16.217 9.369 -9.076 1.00 89.06 80 SER A CA 1
ATOM 613 C C . SER A 1 80 ? 16.270 9.998 -7.686 1.00 89.06 80 SER A C 1
ATOM 615 O O . SER A 1 80 ? 17.227 10.699 -7.388 1.00 89.06 80 SER A O 1
ATOM 617 N N . THR A 1 81 ? 15.327 9.676 -6.793 1.00 90.19 81 THR A N 1
ATOM 618 C CA . THR A 1 81 ? 15.329 10.218 -5.426 1.00 90.19 81 THR A CA 1
ATOM 619 C C . THR A 1 81 ? 16.534 9.743 -4.617 1.00 90.19 81 THR A C 1
ATOM 621 O O . THR A 1 81 ? 17.115 10.531 -3.875 1.00 90.19 81 THR A O 1
ATOM 624 N N . ILE A 1 82 ? 16.949 8.481 -4.768 1.00 90.12 82 ILE A N 1
ATOM 625 C CA . ILE A 1 82 ? 18.175 7.986 -4.131 1.00 90.12 82 ILE A CA 1
ATOM 626 C C . ILE A 1 82 ? 19.385 8.791 -4.619 1.00 90.12 82 ILE A C 1
ATOM 628 O O . ILE A 1 82 ? 20.186 9.225 -3.796 1.00 90.12 82 ILE A O 1
ATOM 632 N N . LEU A 1 83 ? 19.509 9.020 -5.931 1.00 90.81 83 LEU A N 1
ATOM 633 C CA . LEU A 1 83 ? 20.596 9.824 -6.498 1.00 90.81 83 LEU A CA 1
ATOM 634 C C . LEU A 1 83 ? 20.568 11.267 -5.987 1.00 90.81 83 LEU A C 1
ATOM 636 O O . LEU A 1 83 ? 21.614 11.769 -5.584 1.00 90.81 83 LEU A O 1
ATOM 640 N N . ASP A 1 84 ? 19.392 11.892 -5.934 1.00 92.50 84 ASP A N 1
ATOM 641 C CA . ASP A 1 84 ? 19.218 13.244 -5.398 1.00 92.50 84 ASP A CA 1
ATOM 642 C C . ASP A 1 84 ? 19.686 13.330 -3.938 1.00 92.50 84 ASP A C 1
ATOM 644 O O . ASP A 1 84 ? 20.349 14.290 -3.556 1.00 92.50 84 ASP A O 1
ATOM 648 N N . MET A 1 85 ? 19.423 12.301 -3.124 1.00 90.94 85 MET A N 1
ATOM 649 C CA . MET A 1 85 ? 19.882 12.248 -1.732 1.00 90.94 85 MET A CA 1
ATOM 650 C C . MET A 1 85 ? 21.405 12.141 -1.576 1.00 90.94 85 MET A C 1
ATOM 652 O O . MET A 1 85 ? 21.917 12.528 -0.530 1.00 90.94 85 MET A O 1
ATOM 656 N N . TYR A 1 86 ? 22.132 11.625 -2.573 1.00 86.69 86 TYR A N 1
ATOM 657 C CA . TYR A 1 86 ? 23.602 11.565 -2.545 1.00 86.69 86 TYR A CA 1
ATOM 658 C C . TYR A 1 86 ? 24.273 12.903 -2.862 1.00 86.69 86 TYR A C 1
ATOM 660 O O . TYR A 1 86 ? 25.449 13.078 -2.544 1.00 86.69 86 TYR A O 1
ATOM 668 N N . VAL A 1 87 ? 23.559 13.813 -3.528 1.00 81.94 87 VAL A N 1
ATOM 669 C CA . VAL A 1 87 ? 24.059 15.146 -3.901 1.00 81.94 87 VAL A CA 1
ATOM 670 C C . VAL A 1 87 ? 23.518 16.267 -3.006 1.00 81.94 87 VAL A C 1
ATOM 672 O O . VAL A 1 87 ? 23.856 17.429 -3.239 1.00 81.94 87 VAL A O 1
ATOM 675 N N . LEU A 1 88 ? 22.720 15.922 -1.985 1.00 59.81 88 LEU A N 1
ATOM 676 C CA . LEU A 1 88 ? 22.394 16.787 -0.841 1.00 59.81 88 LEU A CA 1
ATOM 677 C C . LEU A 1 88 ? 23.579 16.889 0.128 1.00 59.81 88 LEU A C 1
ATOM 679 O O . LEU A 1 88 ? 23.808 18.014 0.627 1.00 59.81 88 LEU A O 1
#

InterPro domains:
  IPR001926 Tryptophan synthase beta chain-like, PALP domain [PF00291] (5-85)
  IPR036052 Tryptophan synthase beta chain-like, PALP domain superfamily [G3DSA:3.40.50.1100] (4-87)
  IPR036052 Tryptophan synthase beta chain-like, PALP domain superfamily [SSF53686] (5-86)
  IPR050147 Serine/Threonine Dehydratase [PTHR48078] (5-85)

Mean predicted aligned error: 3.9 Å

=== Feature glossary ===
Legend for the data blocks above and below:

— What the protein is —

Sequence gives the chain of amino acids in standard one-letter code (A=alanine, C=cysteine, …, Y=tyrosine), read N→C. It is the only feature that is directly encoded by the gene; all structural features are derived from the folded form of this sequence.

The annotation block draws on four external resources. InterPro: which protein families and domains the sequence belongs to. GO: standardized terms for what the protein does, what process it participates in, and where in the cell it acts. CATH: which structural fold it has in the CATH hierarchy. Organism: the species of origin.

— Where its atoms are —

Atomic coordinates in PDBx/mmCIF format — the same representation the Protein Data Bank distributes. Each line of the _atom_site loop places one backbone atom in Cartesian space (units: ångströms, origin: arbitrary).

Six rendered views show the 3D structure from the faces of a cube — i.e. along ±x, ±y, ±z. Rendering representation is drawn randomly per protein from cartoon (secondary-structure ribbons), sticks (backbone bonds), or molecular surface; coloring is either N→C rainbow (blue at the N-terminus through red at the C-terminus) or one color per chain.

— Local backbone conformation —

DSSP 8-state secondary structure assigns each residue one of H (α-helix), G (3₁₀-helix), I (π-helix), E (extended β-strand), B (isolated β-bridge), T (hydrogen-bonded turn), S (bend), or '-' (coil). The assignment is computed from backbone hydrogen-bond geometry via the Kabsch–Sander algorithm.

P-SEA three-state annotation labels each residue as helix, strand, or coil based purely on the geometry of the Cα trace. It serves as a fallback when the full backbone (and thus DSSP) is unavailable.

φ (phi) and ψ (psi) are the two rotatable backbone dihedrals per residue: φ is the C(i-1)–N–Cα–C torsion, ψ is the N–Cα–C–N(i+1) torsion, both in degrees on (−180°, 180°]. α-helical residues cluster near (−60°, −45°); β-strand residues near (−120°, +130°). A Ramachandran plot is simply a scatter of (φ, ψ) for every residue.

— Global shape and packing —

Radius of gyration (Rg) is the root-mean-square distance of Cα atoms from their centroid — a single number for overall size and compactness. A globular domain of N residues has Rg ≈ 2.2·N^0.38 Å; an extended or disordered chain has a much larger Rg. The Cα contact count is the number of residue pairs whose Cα atoms are within 8 Å and are more than four positions apart in sequence — a standard proxy for tertiary packing density. The bounding box is the smallest axis-aligned box enclosing all Cα atoms.

Accessible surface area quantifies burial. A residue with SASA near zero is packed into the hydrophobic core; one with SASA >100 Å² sits on the surface. Computed here via the Shrake–Rupley numerical algorithm with a 1.4 Å probe.

The contact map is a binary N×N matrix image: pixel (i, j) is dark where Cα_i and Cα_j are within 8 Å and |i−j|>4. Because the |i−j|>4 filter removes local helical contacts, off-diagonal stripes parallel to the main diagonal indicate parallel β-sheets; stripes perpendicular to it indicate antiparallel β-sheets. The Ramachandran plot scatters every residue's (φ, ψ) pair against the sterically allowed regions. The PAE heatmap renders the predicted-aligned-error matrix.

— Structural neighborhood —

A 3Di character summarizes, for each residue, the relative orientation of the Cα frame of its nearest spatial neighbor. Because it encodes fold topology rather than chemistry, 3Di alignments detect remote structural similarity that sequence alignment misses.

Structural nearest neighbors (via Foldseek easy-search vs the PDB). Reported per hit: target PDB id, E-value, and alignment TM-score. A TM-score above ~0.5 is the conventional threshold for 'same fold'.

— Confidence and disorder —

For AlphaFold models, the B-factor field carries pLDDT — the model's own estimate of local accuracy on a 0–100 scale. Regions with pLDDT<50 should be treated as essentially unmodeled; they often correspond to intrinsically disordered segments.

B-factor (Debye–Waller factor) reflects atomic displacement in the crystal lattice. It is an experimental observable (units Å²), not a prediction; low values mean the atom is pinned down, high values mean it moves or is heterogeneous across the crystal.

Predicted Aligned Error (PAE) is an AlphaFold confidence matrix: entry (i, j) is the expected error in the position of residue j, in ångströms, when the prediction is superimposed on the true structure at residue i. Low PAE within a block of residues means that block is internally rigid and well-predicted; high PAE between two blocks means their relative placement is uncertain even if each block individually is confident.